Protein AF-A0A2S5WGW0-F1 (afdb_monomer)

pLDDT: mean 72.4, std 16.94, range [40.22, 94.88]

Mean predicted aligned error: 14.83 Å

Radius of gyration: 27.37 Å; Cα contacts (8 Å, |Δi|>4): 53; chains: 1; bounding box: 51×19×88 Å

Solvent-accessible surface area (backbone atoms only — not comparable to full-atom values): 5261 Å² total; per-residue (Å²): 138,86,82,80,79,75,67,70,67,61,59,54,53,52,52,54,53,52,57,61,58,75,65,60,73,76,76,72,60,68,42,80,46,77,49,74,53,68,43,75,59,94,90,42,78,40,81,41,84,69,46,77,47,78,43,44,60,90,72,69,46,72,67,55,52,51,50,53,55,51,53,52,60,51,62,79,62,58,73,86,126

Structure (mmCIF, N/CA/C/O backbone):
data_AF-A0A2S5WGW0-F1
#
_entry.id   AF-A0A2S5WGW0-F1
#
loop_
_atom_site.group_PDB
_atom_site.id
_atom_site.type_symbol
_atom_site.label_atom_id
_atom_site.label_alt_id
_atom_site.label_comp_id
_atom_site.label_asym_id
_atom_site.label_entity_id
_atom_site.label_seq_id
_atom_site.pdbx_PDB_ins_code
_atom_site.Cartn_x
_atom_site.Cartn_y
_atom_site.Cartn_z
_atom_site.occupancy
_atom_site.B_iso_or_equiv
_atom_site.auth_seq_id
_atom_site.auth_comp_id
_atom_site.auth_asym_id
_atom_site.auth_atom_id
_atom_site.pdbx_PDB_model_num
ATOM 1 N N . MET A 1 1 ? -33.916 11.222 62.088 1.00 40.22 1 MET A N 1
ATOM 2 C CA . MET A 1 1 ? -32.929 10.631 61.157 1.00 40.22 1 MET A CA 1
ATOM 3 C C . MET A 1 1 ? -33.582 10.491 59.788 1.00 40.22 1 MET A C 1
ATOM 5 O O . MET A 1 1 ? -34.503 9.699 59.656 1.00 40.22 1 MET A O 1
ATOM 9 N N . THR A 1 2 ? -33.200 11.297 58.795 1.00 44.06 2 THR A N 1
ATOM 10 C CA . THR A 1 2 ? -33.784 11.256 57.442 1.00 44.06 2 THR A CA 1
ATOM 11 C C . THR A 1 2 ? -32.835 10.521 56.495 1.00 44.06 2 THR A C 1
ATOM 13 O O . THR A 1 2 ? -31.837 11.065 56.028 1.00 44.06 2 THR A O 1
ATOM 16 N N . SER A 1 3 ? -33.127 9.244 56.240 1.00 49.97 3 SER A N 1
ATOM 17 C CA . SER A 1 3 ? -32.407 8.440 55.249 1.00 49.97 3 SER A CA 1
ATOM 18 C C . SER A 1 3 ? -32.714 8.971 53.846 1.00 49.97 3 SER A C 1
ATOM 20 O O . SER A 1 3 ? -33.835 8.850 53.353 1.00 49.97 3 SER A O 1
ATOM 22 N N . LYS A 1 4 ? -31.726 9.604 53.202 1.00 53.47 4 LYS A N 1
ATOM 23 C CA . LYS A 1 4 ? -31.806 10.016 51.795 1.00 53.47 4 LYS A CA 1
ATOM 24 C C . LYS A 1 4 ? -31.638 8.779 50.914 1.00 53.47 4 LYS A C 1
ATOM 26 O O . LYS A 1 4 ? -30.530 8.428 50.513 1.00 53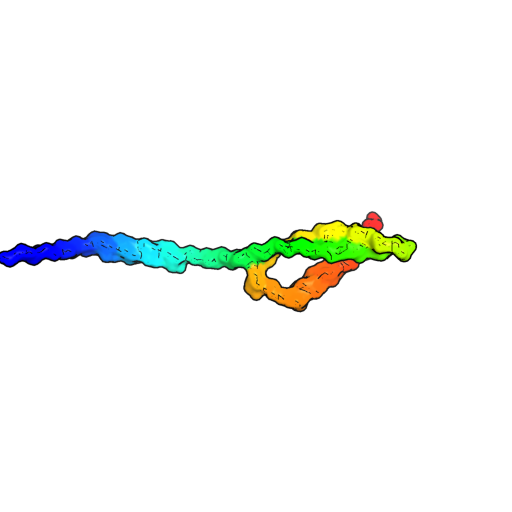.47 4 LYS A O 1
ATOM 31 N N . GLN A 1 5 ? -32.751 8.122 50.617 1.00 54.38 5 GLN A N 1
ATOM 32 C CA . GLN A 1 5 ? -32.826 7.042 49.641 1.00 54.38 5 GLN A CA 1
ATOM 33 C C . GLN A 1 5 ? -32.345 7.560 48.273 1.00 54.38 5 GLN A C 1
ATOM 35 O O . GLN A 1 5 ? -32.967 8.423 47.654 1.00 54.38 5 GLN A O 1
ATOM 40 N N . THR A 1 6 ? -31.190 7.082 47.811 1.00 58.91 6 THR A N 1
ATOM 41 C CA . THR A 1 6 ? -30.604 7.491 46.528 1.00 58.91 6 THR A CA 1
ATOM 42 C C . THR A 1 6 ? -31.430 6.890 45.379 1.00 58.91 6 THR A C 1
ATOM 44 O O . THR A 1 6 ? -31.732 5.694 45.412 1.00 58.91 6 THR A O 1
ATOM 47 N N . PRO A 1 7 ? -31.834 7.666 44.355 1.00 51.12 7 PRO A N 1
ATOM 48 C CA . PRO A 1 7 ? -32.812 7.193 43.383 1.00 51.12 7 PRO A CA 1
ATOM 49 C C . PRO A 1 7 ? -32.195 6.184 42.401 1.00 51.12 7 PRO A C 1
ATOM 51 O O . PRO A 1 7 ? -31.271 6.505 41.648 1.00 51.12 7 PRO A O 1
ATOM 54 N N . LYS A 1 8 ? -32.780 4.975 42.357 1.00 56.03 8 LYS A N 1
ATOM 55 C CA . LYS A 1 8 ? -32.511 3.865 41.410 1.00 56.03 8 LYS A CA 1
ATOM 56 C C . LYS A 1 8 ? -32.440 4.296 39.930 1.00 56.03 8 LYS A C 1
ATOM 58 O O . LYS A 1 8 ? -31.801 3.623 39.124 1.00 56.03 8 LYS A O 1
ATOM 63 N N . ALA A 1 9 ? -33.038 5.434 39.573 1.00 53.44 9 ALA A N 1
ATOM 64 C CA . ALA A 1 9 ? -33.032 5.993 38.221 1.00 53.44 9 ALA A CA 1
ATOM 65 C C . ALA A 1 9 ? -31.621 6.315 37.684 1.00 53.44 9 ALA A C 1
ATOM 67 O O . ALA A 1 9 ? -31.361 6.132 36.495 1.00 53.44 9 ALA A O 1
ATOM 68 N N . ARG A 1 10 ? -30.670 6.727 38.541 1.00 54.00 10 ARG A N 1
ATOM 69 C CA . ARG A 1 10 ? -29.291 7.017 38.090 1.00 54.00 10 ARG A CA 1
ATOM 70 C C . ARG A 1 10 ? -28.531 5.757 37.663 1.00 54.00 10 ARG A C 1
ATOM 72 O O . ARG A 1 10 ? -27.752 5.814 36.717 1.00 54.00 10 ARG A O 1
ATOM 79 N N . GLN A 1 11 ? -28.788 4.616 38.308 1.00 56.16 11 GLN A N 1
ATOM 80 C CA . GLN A 1 11 ? -28.136 3.346 37.963 1.00 56.16 11 GLN A CA 1
ATOM 81 C C . GLN A 1 11 ? -28.634 2.780 36.627 1.00 56.16 11 GLN A C 1
ATOM 83 O O . GLN A 1 11 ? -27.839 2.230 35.868 1.00 56.16 11 GLN A O 1
ATOM 88 N N . ALA A 1 12 ? -29.922 2.941 36.308 1.00 55.03 12 ALA A N 1
ATOM 89 C CA . ALA A 1 12 ? -30.472 2.520 35.019 1.00 55.03 12 ALA A CA 1
ATOM 90 C C . ALA A 1 12 ? -29.863 3.324 33.856 1.00 55.03 12 ALA A C 1
ATOM 92 O O . ALA A 1 12 ? -29.405 2.739 32.876 1.00 55.03 12 ALA A O 1
ATOM 93 N N . ASN A 1 13 ? -29.749 4.646 34.009 1.00 56.81 13 ASN A N 1
ATOM 94 C CA . ASN A 1 13 ? -29.156 5.512 32.986 1.00 56.81 13 ASN A CA 1
ATOM 95 C C . ASN A 1 13 ? -27.662 5.221 32.757 1.00 56.81 13 ASN A C 1
ATOM 97 O O . ASN A 1 13 ? -27.216 5.186 31.610 1.00 56.81 13 ASN A O 1
ATOM 101 N N . ALA A 1 14 ? -26.904 4.926 33.819 1.00 54.94 14 ALA A N 1
ATOM 102 C CA . ALA A 1 14 ? -25.501 4.519 33.705 1.00 54.94 14 ALA A CA 1
ATOM 103 C C . ALA A 1 14 ? -25.337 3.175 32.966 1.00 54.94 14 ALA A C 1
ATOM 105 O O . ALA A 1 14 ? -24.441 3.021 32.134 1.00 54.94 14 ALA A O 1
ATOM 106 N N . ARG A 1 15 ?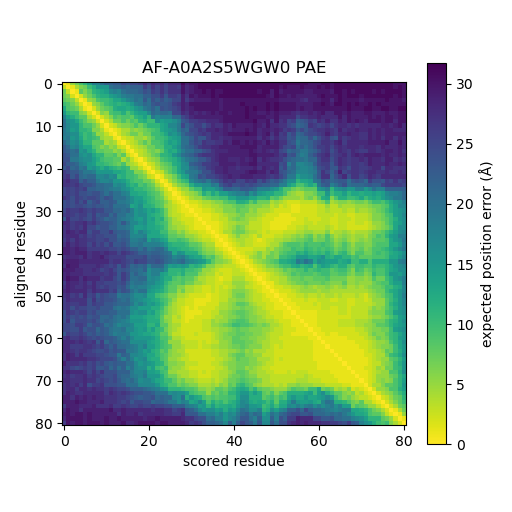 -26.236 2.208 33.211 1.00 57.62 15 ARG A N 1
ATOM 107 C CA . ARG A 1 15 ? -26.240 0.913 32.507 1.00 57.62 15 ARG A CA 1
ATOM 108 C C . ARG A 1 15 ? -26.559 1.066 31.016 1.00 57.62 15 ARG A C 1
ATOM 110 O O . ARG A 1 15 ? -25.890 0.445 30.194 1.00 57.62 15 ARG A O 1
ATOM 117 N N . VAL A 1 16 ? -27.514 1.927 30.655 1.00 55.56 16 VAL A N 1
ATOM 118 C CA . VAL A 1 16 ? -27.867 2.210 29.249 1.00 55.56 16 VAL A CA 1
ATOM 119 C C . VAL A 1 16 ? -26.719 2.907 28.507 1.00 55.56 16 VAL A C 1
ATOM 121 O O . VAL A 1 16 ? -26.424 2.556 27.364 1.00 55.56 16 VAL A O 1
ATOM 124 N N . GLN A 1 17 ? -26.024 3.852 29.149 1.00 54.00 17 GLN A N 1
ATOM 125 C CA . GLN A 1 17 ? -24.847 4.500 28.556 1.00 54.00 17 GLN A CA 1
ATOM 126 C C . GLN A 1 17 ? -23.678 3.522 28.358 1.00 54.00 17 GLN A C 1
ATOM 128 O O . GLN A 1 17 ? -23.040 3.545 27.306 1.00 54.00 17 GLN A O 1
ATOM 133 N N . SER A 1 18 ? -23.442 2.612 29.311 1.00 54.09 18 SER A N 1
ATOM 134 C CA . SER A 1 18 ? -22.418 1.565 29.182 1.00 54.09 18 SER A CA 1
ATOM 135 C C . SER A 1 18 ? -22.726 0.580 28.044 1.00 54.09 18 SER A C 1
ATOM 137 O O . SER A 1 18 ? -21.830 0.228 27.278 1.00 54.09 18 SER A O 1
ATOM 139 N N . ALA A 1 19 ? -23.993 0.192 27.865 1.00 53.19 19 ALA A N 1
ATOM 140 C CA . ALA A 1 19 ? -24.411 -0.684 26.769 1.00 53.19 19 ALA A CA 1
ATOM 141 C C . ALA A 1 19 ? -24.246 -0.026 25.385 1.00 53.19 19 ALA A C 1
ATOM 143 O O . ALA A 1 19 ? -23.812 -0.685 24.444 1.00 53.19 19 ALA A O 1
ATOM 144 N N . LYS A 1 20 ? -24.510 1.285 25.262 1.00 51.59 20 LYS A N 1
ATOM 145 C CA . LYS A 1 20 ? -24.289 2.037 24.012 1.00 51.59 20 LYS A CA 1
ATOM 146 C C . LYS A 1 20 ? -22.808 2.226 23.661 1.00 51.59 20 LYS A C 1
ATOM 148 O O . LYS A 1 20 ? -22.480 2.324 22.483 1.00 51.59 20 LYS A O 1
ATOM 153 N N . ALA A 1 21 ? -21.915 2.275 24.649 1.00 52.66 21 ALA A N 1
ATOM 154 C CA . ALA A 1 21 ? -20.475 2.405 24.412 1.00 52.66 21 ALA A CA 1
ATOM 155 C C . ALA A 1 21 ? -19.820 1.083 23.970 1.00 52.66 21 ALA A C 1
ATOM 157 O O . ALA A 1 21 ? -18.905 1.107 23.154 1.00 52.66 21 ALA A O 1
ATOM 158 N N . LYS A 1 22 ? -20.326 -0.065 24.443 1.00 52.31 22 LYS A N 1
ATOM 159 C CA . LYS A 1 22 ? -19.824 -1.402 24.071 1.00 52.31 22 LYS A CA 1
ATOM 160 C C . LYS A 1 22 ? -20.067 -1.791 22.605 1.00 52.31 22 LYS A C 1
ATOM 162 O O . LYS A 1 22 ? -19.459 -2.744 22.139 1.00 52.31 22 LYS A O 1
ATOM 167 N N . GLY A 1 23 ? -20.944 -1.077 21.895 1.00 50.22 23 GLY A N 1
ATOM 168 C CA . GLY A 1 23 ? -21.284 -1.341 20.491 1.00 50.22 23 GLY A CA 1
ATOM 169 C C . GLY A 1 23 ? -20.602 -0.422 19.476 1.00 50.22 23 GLY A C 1
ATOM 170 O O . GLY A 1 23 ? -20.869 -0.545 18.285 1.00 50.22 23 GLY A O 1
ATOM 171 N N . LYS A 1 24 ? -19.746 0.516 19.908 1.00 60.81 24 LYS A N 1
ATOM 172 C CA . LYS A 1 24 ? -18.931 1.289 18.966 1.00 60.81 24 LYS A CA 1
ATOM 173 C C . LYS A 1 24 ? -17.760 0.417 18.533 1.00 60.81 24 LYS A C 1
ATOM 175 O O . LYS A 1 24 ? -16.694 0.469 19.136 1.00 60.81 24 LYS A O 1
ATOM 180 N N . THR A 1 25 ? -17.996 -0.409 17.516 1.00 60.94 25 THR A N 1
ATOM 181 C CA . THR A 1 25 ? -16.945 -1.082 16.754 1.00 60.94 25 THR A CA 1
ATOM 182 C C . THR A 1 25 ? -15.889 -0.037 16.423 1.00 60.94 25 THR A C 1
ATOM 184 O O . THR A 1 25 ? -16.189 0.967 15.774 1.00 60.94 25 THR A O 1
ATOM 187 N N . PHE A 1 26 ? -14.688 -0.208 16.968 1.00 67.94 26 PHE A N 1
ATOM 188 C CA . PHE A 1 26 ? -13.582 0.697 16.711 1.00 67.94 26 PHE A CA 1
ATOM 189 C C . PHE A 1 26 ? -13.296 0.621 15.211 1.00 67.94 26 PHE A C 1
ATOM 191 O O . PHE A 1 26 ? -12.909 -0.436 14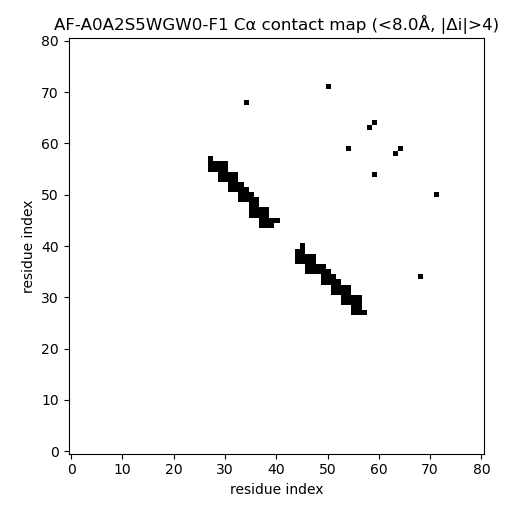.716 1.00 67.94 26 PHE A O 1
ATOM 198 N N . VAL A 1 27 ? -13.579 1.698 14.475 1.00 69.62 27 VAL A N 1
ATOM 199 C CA . VAL A 1 27 ? -13.219 1.762 13.057 1.00 69.62 27 VAL A CA 1
ATOM 200 C C . VAL A 1 27 ? -11.694 1.697 13.015 1.00 69.62 27 VAL A C 1
ATOM 202 O O . VAL A 1 27 ? -11.058 2.519 13.684 1.00 69.62 27 VAL A O 1
ATOM 205 N N . PRO A 1 28 ? -11.094 0.714 12.322 1.00 73.56 28 PRO A N 1
ATOM 206 C CA . PRO A 1 28 ? -9.648 0.616 12.272 1.00 73.56 28 PRO A CA 1
ATOM 207 C C . PRO A 1 28 ? -9.082 1.910 11.686 1.00 73.56 28 PRO A C 1
ATOM 209 O O . PRO A 1 28 ? -9.641 2.478 10.747 1.00 73.56 28 PRO A O 1
ATOM 212 N N . LEU A 1 29 ? -7.984 2.391 12.270 1.00 85.44 29 LEU A N 1
ATOM 213 C CA . LEU A 1 29 ? -7.234 3.513 11.716 1.00 85.44 29 LEU A CA 1
ATOM 214 C C . LEU A 1 29 ? -6.854 3.170 10.274 1.00 85.44 29 LEU A C 1
ATOM 216 O O . LEU A 1 29 ? -6.250 2.127 10.034 1.00 85.44 29 LEU A O 1
ATOM 220 N N . LEU A 1 30 ? -7.228 4.030 9.330 1.00 89.25 30 LEU A N 1
ATOM 221 C CA . LEU A 1 30 ? -6.880 3.871 7.923 1.00 89.25 30 LEU A CA 1
ATOM 222 C C . LEU A 1 30 ? -5.665 4.738 7.604 1.00 89.25 30 LEU A C 1
ATOM 224 O O . LEU A 1 30 ? -5.673 5.944 7.858 1.00 89.25 30 LEU A O 1
ATOM 228 N N . TYR A 1 31 ? -4.646 4.133 7.007 1.00 89.50 31 TYR A N 1
ATOM 229 C CA . TYR A 1 31 ? -3.566 4.850 6.354 1.00 89.50 31 TYR A CA 1
ATOM 230 C C . TYR A 1 31 ? -3.929 5.117 4.901 1.00 89.50 31 TYR A C 1
ATOM 232 O O . TYR A 1 31 ? -4.443 4.248 4.197 1.00 89.50 31 TYR A O 1
ATOM 240 N N . LYS A 1 32 ? -3.624 6.333 4.450 1.00 93.38 32 LYS A N 1
ATOM 241 C CA . LYS A 1 32 ? -3.597 6.690 3.037 1.00 93.38 32 LYS A CA 1
ATOM 242 C C . LYS A 1 32 ? -2.138 6.692 2.603 1.00 93.38 32 LYS A C 1
ATOM 244 O O . LYS A 1 32 ? -1.368 7.526 3.071 1.00 93.38 32 LYS A O 1
ATOM 249 N N . ILE A 1 33 ? -1.774 5.754 1.742 1.00 91.50 33 ILE A N 1
ATOM 250 C CA . ILE A 1 33 ? -0.403 5.555 1.277 1.00 91.50 33 ILE A CA 1
ATOM 251 C C . ILE A 1 33 ? -0.324 6.003 -0.177 1.00 91.50 33 ILE A C 1
ATOM 253 O O . ILE A 1 33 ? -1.167 5.627 -0.991 1.00 91.50 33 ILE A O 1
ATOM 257 N N . GLN A 1 34 ? 0.681 6.818 -0.485 1.00 91.56 34 GLN A N 1
ATOM 258 C CA . GLN A 1 34 ? 1.020 7.227 -1.842 1.00 91.56 34 GLN A CA 1
ATOM 259 C C . GLN A 1 34 ? 2.332 6.550 -2.232 1.00 91.56 34 GLN A C 1
ATOM 261 O O . GLN A 1 34 ? 3.352 6.742 -1.574 1.00 91.56 34 GLN A O 1
ATOM 266 N N . ILE A 1 35 ? 2.276 5.721 -3.270 1.00 88.62 35 ILE A N 1
ATOM 267 C CA . ILE A 1 35 ? 3.417 5.001 -3.829 1.00 88.62 35 ILE A CA 1
ATOM 268 C C . ILE A 1 35 ? 3.868 5.767 -5.070 1.00 88.62 35 ILE A C 1
ATOM 270 O O . ILE A 1 35 ? 3.107 5.919 -6.026 1.00 88.62 35 ILE A O 1
ATOM 274 N N . GLU A 1 36 ? 5.105 6.252 -5.040 1.00 87.25 36 GLU A N 1
ATOM 275 C CA . GLU A 1 36 ? 5.735 6.992 -6.133 1.00 87.25 36 GLU A CA 1
ATOM 276 C C . GLU A 1 36 ? 6.904 6.194 -6.707 1.00 87.25 36 GLU A C 1
ATOM 278 O O . GLU A 1 36 ? 7.518 5.369 -6.026 1.00 87.25 36 GLU A O 1
ATOM 283 N N . GLY A 1 37 ? 7.227 6.444 -7.971 1.00 84.81 37 GLY A N 1
ATOM 284 C CA . GLY A 1 37 ? 8.333 5.780 -8.640 1.00 84.81 37 GLY A CA 1
ATOM 285 C C . GLY A 1 37 ? 8.720 6.473 -9.935 1.00 84.81 37 GLY A C 1
ATOM 286 O O . GLY A 1 37 ? 8.153 7.498 -10.309 1.00 84.81 37 GLY A O 1
ATOM 287 N N . TYR A 1 38 ? 9.688 5.883 -10.625 1.00 82.44 38 TYR A N 1
ATOM 288 C CA . TYR A 1 38 ? 10.118 6.304 -11.952 1.00 82.44 38 TYR A CA 1
ATOM 289 C C . TYR A 1 38 ? 9.983 5.127 -12.914 1.00 82.44 38 TYR A C 1
ATOM 291 O O . TYR A 1 38 ? 10.307 3.991 -12.562 1.00 82.44 38 TYR A O 1
ATOM 299 N N . VAL A 1 39 ? 9.525 5.406 -14.130 1.00 78.06 39 VAL A N 1
ATOM 300 C CA . VAL A 1 39 ? 9.587 4.486 -15.265 1.00 78.06 39 VAL A CA 1
ATOM 301 C C . VAL A 1 39 ? 10.778 4.857 -16.136 1.00 78.06 39 VAL A C 1
ATOM 303 O O . VAL A 1 39 ? 11.036 6.032 -16.401 1.00 78.06 39 VAL A O 1
ATOM 306 N N . GLU A 1 40 ? 11.522 3.854 -16.584 1.00 79.56 40 GLU A N 1
ATOM 307 C CA . GLU A 1 40 ? 12.598 4.044 -17.548 1.00 79.56 40 GLU A CA 1
ATOM 308 C C . GLU A 1 40 ? 12.049 3.806 -18.954 1.00 79.56 40 GLU A C 1
ATOM 310 O O . GLU A 1 40 ? 11.565 2.718 -19.265 1.00 79.56 40 GLU A O 1
ATOM 315 N N . ASN A 1 41 ? 12.106 4.831 -19.805 1.00 75.56 41 ASN A N 1
ATOM 316 C CA . ASN A 1 41 ? 11.695 4.728 -21.201 1.00 75.56 41 ASN A CA 1
ATOM 317 C C . ASN A 1 41 ? 12.817 5.269 -22.093 1.00 75.56 41 ASN A C 1
ATOM 319 O O 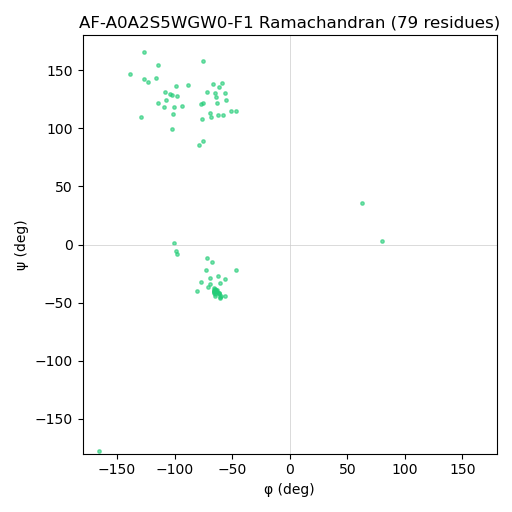. ASN A 1 41 ? 13.119 6.463 -22.069 1.00 75.56 41 ASN A O 1
ATOM 323 N N . GLY A 1 42 ? 13.480 4.370 -22.827 1.00 77.88 42 GLY A N 1
ATOM 324 C CA . GLY A 1 42 ? 14.591 4.720 -23.718 1.00 77.88 42 GLY A CA 1
ATOM 325 C C . GLY A 1 42 ? 15.814 5.311 -23.004 1.00 77.88 42 GLY A C 1
ATOM 326 O O . GLY A 1 42 ? 16.439 6.222 -23.537 1.00 77.88 42 GLY A O 1
ATOM 327 N N . GLY A 1 43 ? 16.133 4.845 -21.790 1.00 81.69 43 GLY A N 1
ATOM 328 C CA . GLY A 1 43 ? 17.273 5.333 -20.997 1.00 81.69 43 GLY A CA 1
ATOM 329 C C . GLY A 1 43 ? 17.026 6.653 -20.256 1.00 81.69 43 GLY A C 1
ATOM 330 O O . GLY A 1 43 ? 17.928 7.172 -19.603 1.00 81.69 43 GLY A O 1
ATOM 331 N N . VAL A 1 44 ? 15.808 7.203 -20.331 1.00 83.25 44 VAL A N 1
ATOM 332 C CA . VAL A 1 44 ? 15.398 8.388 -19.568 1.00 83.25 44 VAL A CA 1
ATOM 333 C C . VAL A 1 44 ? 14.428 7.970 -18.466 1.00 83.25 44 VAL A C 1
ATOM 335 O O . VAL A 1 44 ? 13.384 7.376 -18.742 1.00 83.25 44 VAL A O 1
ATOM 338 N N . GLN A 1 45 ? 14.757 8.307 -17.216 1.00 84.19 45 GLN A N 1
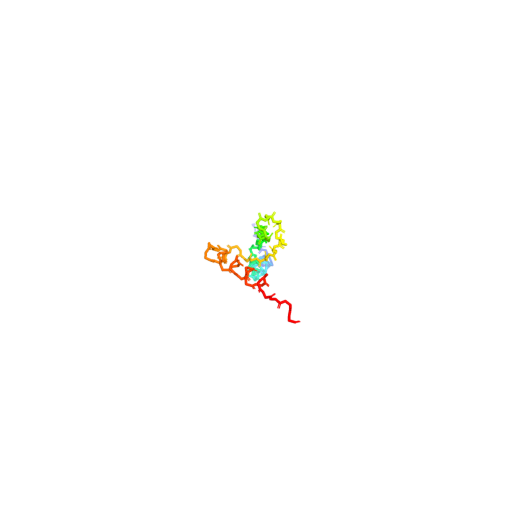ATOM 339 C CA . GLN A 1 45 ? 13.857 8.126 -16.076 1.00 84.19 45 GLN A CA 1
ATOM 340 C C . GLN A 1 45 ? 12.795 9.227 -16.083 1.00 84.19 45 GLN A C 1
ATOM 342 O O . GLN A 1 45 ? 13.115 10.416 -16.038 1.00 84.19 45 GLN A O 1
ATOM 347 N N . ARG A 1 46 ? 11.522 8.838 -16.144 1.00 80.56 46 ARG A N 1
ATOM 348 C CA . ARG A 1 46 ? 10.373 9.743 -16.020 1.00 80.56 46 ARG A CA 1
ATOM 349 C C . ARG A 1 46 ? 9.572 9.377 -14.774 1.00 80.56 46 ARG A C 1
ATOM 351 O O . ARG A 1 46 ? 9.462 8.188 -14.485 1.00 80.56 46 ARG A O 1
ATOM 358 N N . PRO A 1 47 ? 9.012 10.349 -14.036 1.00 81.69 47 PRO A N 1
ATOM 359 C CA . PRO A 1 47 ? 8.126 10.043 -12.920 1.00 81.69 47 PRO A CA 1
ATOM 360 C C . PRO A 1 47 ? 6.956 9.174 -13.391 1.00 81.69 47 PRO A C 1
ATOM 362 O O . PRO A 1 47 ? 6.324 9.481 -14.404 1.00 81.69 47 PRO A O 1
ATOM 365 N N . ALA A 1 48 ? 6.698 8.085 -12.674 1.00 82.56 48 ALA A N 1
ATOM 366 C CA . ALA A 1 48 ? 5.504 7.274 -12.860 1.00 82.56 48 ALA A CA 1
ATOM 367 C C . ALA A 1 48 ? 4.295 7.989 -12.245 1.00 82.56 48 ALA A C 1
ATOM 369 O O . ALA A 1 48 ? 4.444 8.818 -11.342 1.00 82.56 48 ALA A O 1
ATOM 370 N N . ASN A 1 49 ? 3.091 7.644 -12.700 1.00 82.75 49 ASN A N 1
ATOM 371 C CA . ASN A 1 49 ? 1.878 8.147 -12.066 1.00 82.75 49 ASN A CA 1
ATOM 372 C C . ASN A 1 49 ? 1.795 7.617 -10.620 1.00 82.75 49 ASN A C 1
ATOM 374 O O . ASN A 1 49 ? 1.873 6.402 -10.424 1.00 82.75 49 ASN A O 1
ATOM 378 N N . PRO A 1 50 ? 1.628 8.488 -9.606 1.00 84.94 50 PRO A N 1
ATOM 379 C CA . PRO A 1 50 ? 1.520 8.050 -8.220 1.00 84.94 50 PRO A CA 1
ATOM 380 C C . PRO A 1 50 ? 0.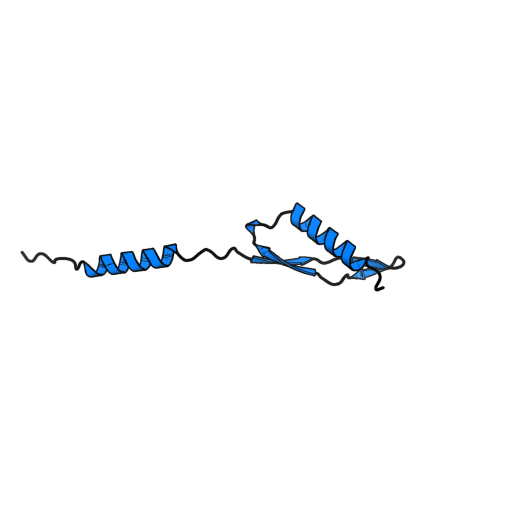301 7.151 -8.010 1.00 84.94 50 PRO A C 1
ATOM 382 O O . PRO A 1 50 ? -0.803 7.475 -8.454 1.00 84.94 50 PRO A O 1
ATOM 385 N N . HIS A 1 51 ? 0.481 6.055 -7.277 1.00 86.81 51 HIS A N 1
ATOM 386 C CA . HIS A 1 51 ? -0.610 5.159 -6.911 1.00 86.81 51 HIS A CA 1
ATOM 387 C C . HIS A 1 51 ? -1.036 5.404 -5.463 1.00 86.81 51 HIS A C 1
ATOM 389 O O . HIS A 1 51 ? -0.203 5.420 -4.557 1.00 86.81 51 HIS A O 1
ATOM 395 N N . VAL A 1 52 ? -2.333 5.610 -5.233 1.00 90.25 52 VAL A N 1
ATOM 396 C CA . VAL A 1 52 ? -2.872 5.940 -3.909 1.00 90.25 52 VAL A CA 1
ATOM 397 C C . VAL A 1 52 ? -3.760 4.806 -3.423 1.00 90.25 52 VAL A C 1
ATOM 399 O O . VAL A 1 52 ? -4.763 4.491 -4.058 1.00 90.25 52 VAL A O 1
ATOM 402 N N . VAL A 1 53 ? -3.421 4.240 -2.265 1.00 91.00 53 VAL A N 1
ATOM 403 C CA . VAL A 1 53 ? -4.153 3.123 -1.655 1.00 91.00 53 VAL A CA 1
ATOM 404 C C . VAL A 1 53 ? -4.538 3.478 -0.223 1.00 91.00 53 VAL A C 1
ATOM 406 O O . VAL A 1 53 ? -3.781 4.129 0.500 1.00 91.00 53 VAL A O 1
ATOM 409 N N . ALA A 1 54 ? -5.734 3.060 0.189 1.00 91.81 54 ALA A N 1
ATOM 410 C CA . ALA A 1 54 ? -6.170 3.123 1.577 1.00 91.81 54 ALA A CA 1
ATOM 411 C C . ALA A 1 54 ? -6.108 1.720 2.191 1.00 91.81 54 ALA A C 1
ATOM 413 O O . ALA A 1 54 ? -6.650 0.778 1.617 1.00 91.81 54 ALA A O 1
ATOM 414 N N . ILE A 1 55 ? -5.468 1.589 3.352 1.00 91.88 55 ILE A N 1
ATOM 415 C CA . ILE A 1 55 ? -5.328 0.314 4.064 1.00 91.88 55 ILE A CA 1
ATOM 416 C C . ILE A 1 55 ? -5.526 0.508 5.565 1.00 91.88 55 ILE A C 1
ATOM 418 O O . ILE A 1 55 ? -5.174 1.551 6.115 1.00 91.88 55 ILE A O 1
ATOM 422 N N . ALA A 1 56 ? -6.094 -0.487 6.244 1.00 91.06 56 ALA A N 1
ATOM 423 C CA . ALA A 1 56 ? -6.132 -0.482 7.697 1.00 91.06 56 ALA A CA 1
ATOM 424 C C . ALA A 1 56 ? -4.717 -0.629 8.270 1.00 91.06 56 ALA A C 1
ATOM 426 O O . ALA A 1 56 ? -3.923 -1.441 7.811 1.00 91.06 56 ALA A O 1
ATOM 427 N N . ALA A 1 57 ? -4.407 0.131 9.317 1.00 87.19 57 ALA A N 1
ATOM 428 C CA . ALA A 1 57 ? -3.079 0.156 9.924 1.00 87.19 57 ALA A CA 1
ATOM 429 C C . ALA A 1 57 ? -2.584 -1.224 10.386 1.00 87.19 57 ALA A C 1
ATOM 431 O O . ALA A 1 57 ? -1.383 -1.470 10.393 1.00 87.19 57 ALA A O 1
ATOM 432 N N . VAL A 1 58 ? -3.511 -2.108 10.763 1.00 88.12 58 VAL A N 1
ATOM 433 C CA . VAL A 1 58 ? -3.228 -3.483 11.201 1.00 88.12 58 VAL A CA 1
ATOM 434 C C . VAL A 1 58 ? -2.814 -4.413 10.061 1.00 88.12 58 VAL A C 1
ATOM 436 O O . VAL A 1 58 ? -2.151 -5.410 10.320 1.00 88.12 58 VAL A O 1
ATOM 439 N N . ASP A 1 59 ? -3.171 -4.071 8.823 1.00 89.88 59 ASP A N 1
ATOM 440 C CA . ASP A 1 59 ? -2.899 -4.879 7.633 1.00 89.88 59 ASP A CA 1
ATOM 441 C C . ASP A 1 59 ? -1.657 -4.380 6.874 1.00 89.88 59 ASP A C 1
ATOM 443 O O . ASP A 1 59 ? -1.231 -4.990 5.895 1.00 89.88 59 ASP A O 1
ATOM 447 N N . PHE A 1 60 ? -1.065 -3.257 7.298 1.00 91.06 60 PHE A N 1
ATOM 448 C CA . PHE A 1 60 ? 0.120 -2.706 6.652 1.00 91.06 60 PHE A CA 1
ATOM 449 C C . PHE A 1 60 ? 1.377 -3.496 7.039 1.00 91.06 60 PHE A C 1
ATOM 451 O O . PHE A 1 60 ? 1.878 -3.376 8.159 1.00 91.06 60 PHE A O 1
ATOM 458 N N . THR A 1 61 ? 1.909 -4.267 6.087 1.00 94.44 61 THR A N 1
ATOM 459 C CA . THR A 1 61 ? 3.178 -5.000 6.219 1.00 94.44 61 THR A CA 1
ATOM 460 C C . THR A 1 61 ? 4.142 -4.686 5.075 1.00 94.44 61 THR A C 1
ATOM 462 O O . THR A 1 61 ? 3.762 -4.121 4.044 1.00 94.44 61 THR A O 1
ATOM 465 N N . GLU A 1 62 ? 5.414 -5.052 5.248 1.00 93.25 62 GLU A N 1
ATOM 466 C CA . GLU A 1 62 ? 6.416 -4.904 4.190 1.00 93.25 62 GLU A CA 1
ATOM 467 C C . GLU A 1 62 ? 6.105 -5.812 2.990 1.00 93.25 62 GLU A C 1
ATOM 469 O O . GLU A 1 62 ? 6.249 -5.378 1.846 1.00 93.25 62 GLU A O 1
ATOM 474 N N . GLU A 1 63 ? 5.630 -7.041 3.226 1.00 94.88 63 GLU A N 1
ATOM 475 C CA . GLU A 1 63 ? 5.199 -7.943 2.153 1.00 94.88 63 GLU A CA 1
ATOM 476 C C . GLU A 1 63 ? 4.043 -7.341 1.357 1.00 94.88 63 GLU A C 1
ATOM 478 O O . GLU A 1 63 ? 4.113 -7.280 0.131 1.00 94.88 63 GLU A O 1
ATOM 483 N N . TRP A 1 64 ? 3.032 -6.801 2.047 1.00 93.69 64 TRP A N 1
ATOM 484 C CA . TRP A 1 64 ? 1.913 -6.132 1.390 1.00 93.69 64 TRP A CA 1
ATOM 485 C C . TRP A 1 64 ? 2.394 -4.989 0.489 1.00 93.69 64 TRP A C 1
ATOM 487 O O . TRP A 1 64 ? 1.959 -4.873 -0.657 1.00 93.69 64 TRP A O 1
ATOM 497 N N . LEU A 1 65 ? 3.328 -4.162 0.973 1.00 90.44 65 LEU A N 1
ATOM 498 C CA . LEU A 1 65 ? 3.871 -3.057 0.185 1.00 90.44 65 LEU A CA 1
ATOM 499 C C . LEU A 1 65 ? 4.616 -3.560 -1.062 1.00 90.44 65 LEU A C 1
ATOM 501 O O . LEU A 1 65 ? 4.463 -2.985 -2.141 1.00 90.44 65 LEU A O 1
ATOM 505 N N . ARG A 1 66 ? 5.398 -4.641 -0.939 1.00 90.25 66 ARG A N 1
ATOM 506 C CA . ARG A 1 66 ? 6.093 -5.269 -2.077 1.00 90.25 66 ARG A CA 1
ATOM 507 C C . ARG A 1 66 ? 5.103 -5.783 -3.122 1.00 90.25 66 ARG A C 1
ATOM 509 O O . ARG A 1 66 ? 5.326 -5.549 -4.311 1.00 90.25 66 ARG A O 1
ATOM 516 N N . ASP A 1 67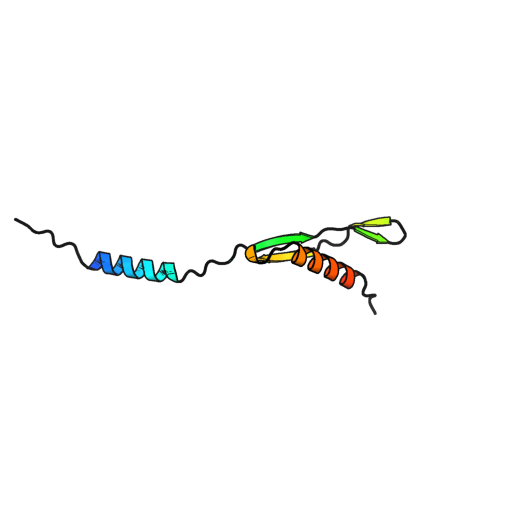 ? 4.006 -6.398 -2.688 1.00 90.56 67 ASP A N 1
ATOM 517 C CA . ASP A 1 67 ? 2.949 -6.891 -3.573 1.00 90.56 67 ASP A CA 1
ATOM 518 C C . ASP A 1 67 ? 2.244 -5.746 -4.313 1.00 90.56 67 ASP A C 1
ATOM 520 O O . ASP A 1 67 ? 2.051 -5.828 -5.528 1.00 90.56 67 ASP A O 1
ATOM 524 N N . GLN A 1 68 ? 1.936 -4.635 -3.628 1.00 89.00 68 GLN A N 1
ATOM 525 C CA . GLN A 1 68 ? 1.368 -3.445 -4.279 1.00 89.00 68 GLN A CA 1
ATOM 526 C C . GLN A 1 68 ? 2.312 -2.877 -5.346 1.00 89.00 68 GLN A C 1
ATOM 528 O O . GLN A 1 68 ? 1.892 -2.586 -6.465 1.00 89.00 68 GLN A O 1
ATOM 533 N N . VAL A 1 69 ? 3.608 -2.763 -5.037 1.00 86.44 69 VAL A N 1
ATOM 534 C CA . VAL A 1 69 ? 4.616 -2.284 -5.998 1.00 86.44 69 VAL A CA 1
ATOM 535 C C . VAL A 1 69 ? 4.739 -3.229 -7.198 1.00 86.44 69 VAL A C 1
ATOM 537 O O . VAL A 1 69 ? 4.894 -2.767 -8.330 1.00 86.44 69 VAL A O 1
ATOM 540 N N . ALA A 1 70 ? 4.668 -4.545 -6.985 1.00 85.62 70 ALA A N 1
ATOM 541 C CA . ALA A 1 70 ? 4.691 -5.523 -8.069 1.00 85.62 70 ALA A CA 1
ATOM 542 C C . ALA A 1 70 ? 3.449 -5.415 -8.970 1.00 85.62 70 ALA A C 1
ATOM 544 O O . ALA A 1 70 ? 3.591 -5.435 -10.192 1.00 85.62 70 ALA A O 1
ATOM 545 N N . ALA A 1 71 ? 2.259 -5.232 -8.390 1.00 82.50 71 ALA A N 1
ATOM 546 C CA . ALA A 1 71 ? 1.013 -5.061 -9.136 1.00 82.50 71 ALA A CA 1
ATOM 547 C C . ALA A 1 71 ? 1.035 -3.811 -10.035 1.00 82.50 71 ALA A C 1
ATOM 549 O O . ALA A 1 71 ? 0.664 -3.894 -11.207 1.00 82.50 71 ALA A O 1
ATOM 550 N N . ILE A 1 72 ? 1.549 -2.682 -9.529 1.00 76.88 72 ILE A N 1
ATOM 551 C CA . ILE A 1 72 ? 1.701 -1.439 -10.308 1.00 76.88 72 ILE A CA 1
ATOM 552 C C . ILE A 1 72 ? 2.614 -1.668 -11.523 1.00 76.88 72 ILE A C 1
ATOM 554 O O . ILE A 1 72 ? 2.272 -1.296 -12.643 1.00 76.88 72 ILE A O 1
ATOM 558 N N . LYS A 1 73 ? 3.742 -2.367 -11.335 1.00 6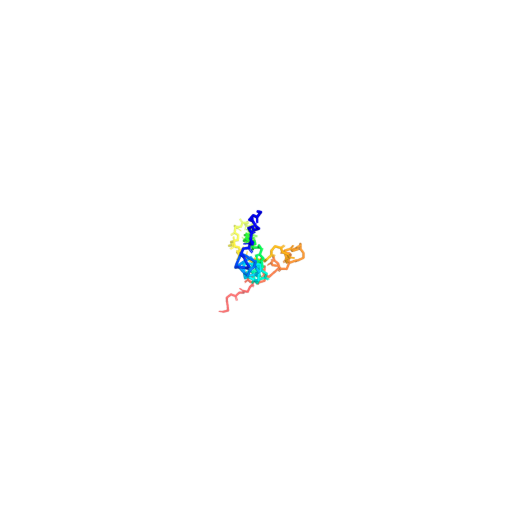9.38 73 LYS A N 1
ATOM 559 C CA . LYS A 1 73 ? 4.685 -2.680 -12.425 1.00 69.38 73 LYS A CA 1
ATOM 560 C C . LYS A 1 73 ? 4.087 -3.554 -13.531 1.00 69.38 73 LYS A C 1
ATOM 562 O O . LYS A 1 73 ? 4.588 -3.515 -14.653 1.00 69.38 73 LYS A O 1
ATOM 567 N N . VAL A 1 74 ? 3.089 -4.385 -13.222 1.00 61.88 74 VAL A N 1
ATOM 568 C CA . VAL A 1 74 ? 2.401 -5.226 -14.217 1.00 61.88 74 VAL A CA 1
ATOM 569 C C . VAL A 1 74 ? 1.360 -4.412 -14.983 1.00 61.88 74 VAL A C 1
ATOM 571 O O . VAL A 1 74 ? 1.273 -4.558 -16.200 1.00 61.88 74 VAL A O 1
ATOM 574 N N . ALA A 1 75 ? 0.625 -3.528 -14.301 1.00 60.97 75 ALA A N 1
ATOM 575 C CA . ALA A 1 75 ? -0.363 -2.655 -14.932 1.00 60.97 75 ALA A CA 1
ATOM 576 C C . ALA A 1 75 ? 0.272 -1.710 -15.969 1.00 60.97 75 ALA A C 1
ATOM 578 O O . ALA A 1 75 ? -0.240 -1.601 -17.077 1.00 60.97 75 ALA A O 1
ATOM 579 N N . ASP A 1 76 ? 1.438 -1.129 -15.666 1.00 59.12 76 ASP A N 1
ATOM 580 C CA . ASP A 1 76 ? 2.162 -0.244 -16.597 1.00 59.12 76 ASP A CA 1
ATOM 581 C C . ASP A 1 76 ? 2.817 -0.984 -17.783 1.00 59.12 76 ASP A C 1
ATOM 583 O O . ASP A 1 76 ? 3.292 -0.356 -18.729 1.00 59.12 76 ASP A O 1
ATOM 587 N N . LYS A 1 77 ? 2.885 -2.322 -17.740 1.00 52.06 77 LYS A N 1
ATOM 588 C CA . LYS A 1 77 ? 3.454 -3.158 -18.810 1.00 52.06 77 LYS A CA 1
ATOM 589 C C . LYS A 1 77 ? 2.416 -3.755 -19.751 1.00 52.06 77 LYS A C 1
ATOM 591 O O . LYS A 1 77 ? 2.826 -4.365 -20.737 1.00 52.06 77 LYS A O 1
ATOM 596 N N . ALA A 1 78 ? 1.120 -3.639 -19.463 1.00 43.84 78 ALA A N 1
ATOM 597 C CA . ALA A 1 78 ? 0.098 -4.069 -20.405 1.00 43.84 78 ALA A CA 1
ATOM 598 C C . ALA A 1 78 ? 0.129 -3.109 -21.609 1.00 43.84 78 ALA A C 1
ATOM 600 O O . ALA A 1 78 ? -0.153 -1.925 -21.428 1.00 43.84 78 ALA A O 1
ATOM 601 N N . PRO A 1 79 ? 0.520 -3.558 -22.818 1.00 45.62 79 PRO A N 1
ATOM 602 C CA . PRO A 1 79 ? 0.352 -2.723 -23.993 1.00 45.62 79 PRO A CA 1
ATOM 603 C C . PRO A 1 79 ? -1.153 -2.539 -24.206 1.00 45.62 79 PRO A C 1
ATOM 605 O O . PRO A 1 79 ? -1.893 -3.526 -24.185 1.00 45.62 79 PRO A O 1
ATOM 608 N N . ASP A 1 80 ? -1.599 -1.295 -24.387 1.00 51.12 80 ASP A N 1
ATOM 609 C CA . ASP A 1 80 ? -2.923 -1.023 -24.945 1.00 51.12 80 ASP A CA 1
ATOM 610 C C . ASP A 1 80 ? -3.047 -1.834 -26.245 1.00 51.12 80 ASP A C 1
ATOM 612 O O . ASP A 1 80 ? -2.241 -1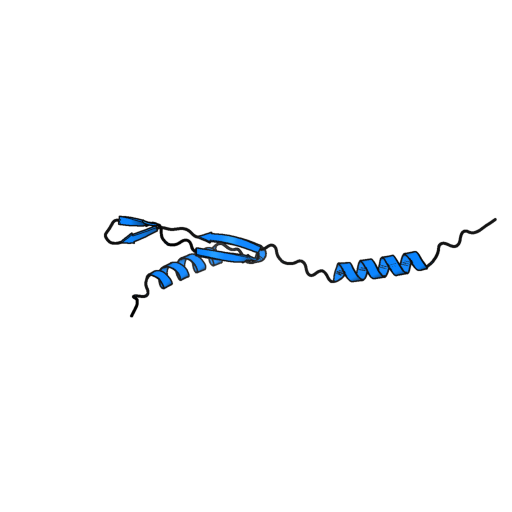.668 -27.167 1.00 51.12 80 ASP A O 1
ATOM 616 N N . ALA A 1 81 ? -3.974 -2.793 -26.245 1.00 44.62 81 ALA A N 1
ATOM 617 C CA . ALA A 1 81 ? -4.260 -3.674 -27.374 1.00 44.62 81 ALA A CA 1
ATOM 618 C C . ALA A 1 81 ? -4.927 -2.920 -28.531 1.00 44.62 81 ALA A C 1
ATOM 620 O O . ALA A 1 81 ? -5.743 -2.010 -28.252 1.00 44.62 81 ALA A O 1
#

Sequence (81 aa):
MTSKQTPKARQANARVQSAKAKGKTFVPLLYKIQIEGYVENGGVQRPANPHVVAIAAVDFTEEWLRDQVAAIKVADKAPDA

Foldseek 3Di:
DDDPDDDPVVVVVVVVVVVVVVPPPPDADKDWDKDWDWDQDPNDTDTDDIDIDIDGPVPDDPVVVVVVVVVVVVVVPDPPD

Secondary structure (DSSP, 8-state):
-------THHHHHHHHHHHHHTT---PPPEEEEEE--EEEETTEEEEPPPEEEEEETTT--HHHHHHHHHHHHHHTTS---